Protein AF-A0A822G7H9-F1 (afdb_monomer_lite)

Secondary structure (DSSP, 8-state):
----------SSHHHHHHHHHHHHHHH-TTSSSEEEHHHHHHHHHHH--SS--HHHHHHHHHHHHHHT--BTT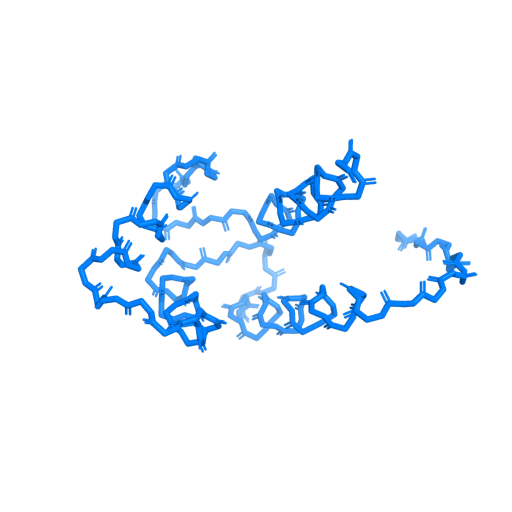EEEHHHHHHHHHHHHHHHTT-

Foldseek 3Di:
DDDDDDDDDDDDLVVVLVVLVVLQVVQPPVVPQKGFLVSQLVVQLVVCPDPDDPVVSNVVSVVLSVVQVAPPRIGRSVSVSVVSVVVVVVVVVD

Radius of gyration: 14.08 Å; chains: 1; bounding box: 39×24×33 Å

pLDDT: mean 70.52, std 14.87, range [38.56, 86.88]

Sequence (94 aa):
MFSFGRNKKTNENNENIEELEKIVQTLDQDGNGRIRVVDLEAALQRFDDDNRSKSERKNQVKKFIKSLKPKGDRIDGQRFLQIMLERQKQLKLR

Structure (mmCIF, N/CA/C/O backbone):
data_AF-A0A822G7H9-F1
#
_entry.id   AF-A0A822G7H9-F1
#
loop_
_atom_site.group_PDB
_atom_site.id
_atom_site.type_symbol
_atom_site.label_atom_id
_atom_site.label_alt_id
_atom_site.label_comp_id
_atom_site.label_asym_id
_atom_site.label_entity_id
_atom_site.label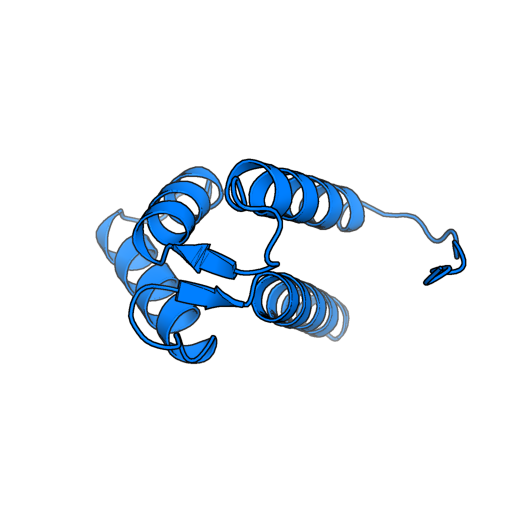_seq_id
_atom_site.pdbx_PDB_ins_code
_atom_site.Cartn_x
_atom_site.Cartn_y
_atom_site.Cartn_z
_atom_site.occupancy
_atom_site.B_iso_or_equiv
_atom_site.auth_seq_id
_atom_site.auth_comp_id
_atom_site.auth_asym_id
_atom_site.auth_atom_id
_atom_site.pdbx_PDB_model_num
ATOM 1 N N . MET A 1 1 ? -20.533 14.805 7.676 1.00 38.56 1 MET A N 1
ATOM 2 C CA . MET A 1 1 ? -19.185 15.342 7.962 1.00 38.56 1 MET A CA 1
ATOM 3 C C . MET A 1 1 ? -18.545 14.437 8.999 1.00 38.56 1 MET A C 1
ATOM 5 O O . MET A 1 1 ? -19.031 14.395 10.121 1.00 38.56 1 MET A O 1
ATOM 9 N N . PHE A 1 2 ? -17.555 13.630 8.618 1.00 39.62 2 PHE A N 1
ATOM 10 C CA . PHE A 1 2 ? -16.895 12.724 9.559 1.00 39.62 2 PHE A CA 1
ATOM 11 C C . PHE A 1 2 ? -15.848 13.504 10.364 1.00 39.62 2 PHE A C 1
ATOM 13 O O . PHE A 1 2 ? -14.786 13.841 9.851 1.00 39.62 2 PHE A O 1
ATOM 20 N N . SER A 1 3 ? -16.187 13.827 11.614 1.00 40.22 3 SER A N 1
ATOM 21 C CA . SER A 1 3 ? -15.261 14.383 12.604 1.00 40.22 3 SER A CA 1
ATOM 22 C C . SER A 1 3 ? -14.419 13.265 13.208 1.00 40.22 3 SER A C 1
ATOM 24 O O . SER A 1 3 ? -14.942 12.437 13.952 1.00 40.22 3 SER A O 1
ATOM 26 N N . PHE A 1 4 ? -13.111 13.275 12.952 1.00 47.91 4 PHE A N 1
ATOM 27 C CA . PHE A 1 4 ? -12.149 12.554 13.782 1.00 47.91 4 PHE A CA 1
ATOM 28 C C . PHE A 1 4 ? -11.685 13.479 14.910 1.00 47.91 4 PHE A C 1
ATOM 30 O O . PHE A 1 4 ? -11.002 14.481 14.692 1.00 47.91 4 PHE A O 1
ATOM 37 N N . GLY A 1 5 ? -12.123 13.162 16.129 1.00 39.97 5 GLY A N 1
ATOM 38 C CA . GLY A 1 5 ? -11.699 13.838 17.348 1.00 39.97 5 GLY A CA 1
ATOM 39 C C . GLY A 1 5 ? -10.186 13.730 17.522 1.00 39.97 5 GLY A C 1
ATOM 40 O O . GLY A 1 5 ? -9.634 12.633 17.599 1.00 39.97 5 GLY A O 1
ATOM 41 N N . ARG A 1 6 ? -9.524 14.888 17.589 1.00 60.19 6 ARG A N 1
ATOM 42 C CA . ARG A 1 6 ? -8.097 15.018 17.892 1.00 60.19 6 ARG A CA 1
ATOM 43 C C . ARG A 1 6 ? -7.858 14.544 19.322 1.00 60.19 6 ARG A C 1
ATOM 45 O O . ARG A 1 6 ? -8.353 15.173 20.254 1.00 60.19 6 ARG A O 1
ATOM 52 N N . ASN A 1 7 ? -7.071 13.488 19.502 1.00 40.94 7 ASN A N 1
ATOM 53 C CA . ASN A 1 7 ? -6.510 13.159 20.807 1.00 40.94 7 ASN A CA 1
ATOM 54 C C . ASN A 1 7 ? -4.981 13.194 20.725 1.00 40.94 7 ASN A C 1
ATOM 56 O O . ASN A 1 7 ? -4.352 12.473 19.955 1.00 40.94 7 ASN A O 1
ATOM 60 N N . LYS A 1 8 ? -4.416 14.127 21.487 1.00 58.22 8 LYS A N 1
ATOM 61 C CA . LYS A 1 8 ? -3.029 14.585 21.462 1.00 58.22 8 LYS A CA 1
ATOM 62 C C . LYS A 1 8 ? -2.209 13.681 22.396 1.00 58.22 8 LYS A C 1
ATOM 64 O O . LYS A 1 8 ? -2.284 13.842 23.609 1.00 58.22 8 LYS A O 1
ATOM 69 N N . LYS A 1 9 ? -1.432 12.736 21.854 1.00 39.53 9 LYS A N 1
ATOM 70 C CA . LYS A 1 9 ? -0.291 12.099 22.545 1.00 39.53 9 LYS A CA 1
ATOM 71 C C . LYS A 1 9 ? 0.881 11.962 21.568 1.00 39.53 9 LYS A C 1
ATOM 73 O O . LYS A 1 9 ? 0.728 11.457 20.461 1.00 39.53 9 LYS A O 1
ATOM 78 N N . THR A 1 10 ? 2.007 12.507 22.003 1.00 48.09 10 THR A N 1
ATOM 79 C CA . THR A 1 10 ? 3.287 12.736 21.323 1.00 48.09 10 THR A CA 1
ATOM 80 C C . THR A 1 10 ? 4.025 11.449 20.908 1.00 48.09 10 THR A C 1
ATOM 82 O O . THR A 1 10 ? 3.684 10.364 21.384 1.00 48.09 10 THR A O 1
ATOM 85 N N . ASN A 1 11 ? 5.074 11.620 20.079 1.00 40.22 11 ASN A N 1
ATOM 86 C CA . ASN A 1 11 ? 6.340 10.851 20.007 1.00 40.22 11 ASN A CA 1
ATOM 87 C C . ASN A 1 11 ? 6.637 10.153 18.653 1.00 40.22 11 ASN A C 1
ATOM 89 O O . ASN A 1 11 ? 6.189 9.019 18.458 1.00 40.22 11 ASN A O 1
ATOM 93 N N . GLU A 1 12 ? 7.366 10.853 17.757 1.00 47.97 12 GLU A N 1
ATOM 94 C CA . GLU A 1 12 ? 8.120 10.460 16.522 1.00 47.97 12 GLU A CA 1
ATOM 95 C C . GLU A 1 12 ? 7.444 9.554 15.460 1.00 47.97 12 GLU A C 1
ATOM 97 O O . GLU A 1 12 ? 7.866 9.483 14.314 1.00 47.97 12 GLU A O 1
ATOM 102 N N . ASN A 1 13 ? 6.339 8.888 15.786 1.00 47.56 13 ASN A N 1
ATOM 103 C CA . ASN A 1 13 ? 5.674 7.889 14.946 1.00 47.56 13 ASN A CA 1
ATOM 104 C C . ASN A 1 13 ? 4.418 8.432 14.248 1.00 47.56 13 ASN A C 1
ATOM 106 O O . ASN A 1 13 ? 3.940 7.829 13.290 1.00 47.56 13 ASN A O 1
ATOM 110 N N . ASN A 1 14 ? 3.874 9.556 14.728 1.00 48.31 14 ASN A N 1
ATOM 111 C CA . ASN A 1 14 ? 2.749 10.233 14.078 1.00 48.31 14 ASN A CA 1
ATOM 112 C C . ASN A 1 14 ? 3.199 10.993 12.822 1.00 48.31 14 ASN A C 1
ATOM 114 O O . ASN A 1 14 ? 2.408 11.110 11.894 1.00 48.31 14 ASN A O 1
ATOM 118 N N . GLU A 1 15 ? 4.461 11.435 12.767 1.00 51.06 15 GLU A N 1
ATOM 119 C CA . GLU A 1 15 ? 5.012 12.154 11.610 1.00 51.06 15 GLU A CA 1
ATOM 120 C C . GLU A 1 15 ? 5.025 11.251 10.370 1.00 51.06 15 GLU A C 1
ATOM 122 O O . GLU A 1 15 ? 4.498 11.630 9.329 1.00 51.06 15 GLU A O 1
ATOM 127 N N . ASN A 1 16 ? 5.459 9.993 10.519 1.00 61.31 16 ASN A N 1
ATOM 128 C CA . ASN A 1 16 ? 5.395 9.003 9.441 1.00 61.31 16 ASN A CA 1
ATOM 129 C C . ASN A 1 16 ? 3.962 8.731 8.961 1.00 61.31 16 ASN A C 1
ATOM 131 O O . ASN A 1 16 ? 3.748 8.494 7.779 1.00 61.31 16 ASN A O 1
ATOM 135 N N . ILE A 1 17 ? 2.963 8.742 9.849 1.00 66.00 17 ILE A N 1
ATOM 136 C CA . ILE A 1 17 ? 1.571 8.493 9.445 1.00 66.00 17 ILE A CA 1
ATOM 137 C C . ILE A 1 17 ? 1.007 9.700 8.699 1.00 66.00 17 ILE A C 1
ATOM 139 O O . ILE A 1 17 ? 0.408 9.507 7.648 1.00 66.00 17 ILE A O 1
ATOM 143 N N . GLU A 1 18 ? 1.230 10.922 9.185 1.00 69.75 18 GLU A N 1
ATOM 144 C CA . GLU A 1 18 ? 0.797 12.137 8.485 1.00 69.75 18 GLU A CA 1
ATOM 145 C C . GLU A 1 18 ? 1.474 12.274 7.113 1.00 69.75 18 GLU A C 1
ATOM 147 O O . GLU A 1 18 ? 0.837 12.701 6.148 1.00 69.75 18 GLU A O 1
ATOM 152 N N . GLU A 1 19 ? 2.743 11.879 6.979 1.00 71.38 19 GLU A N 1
ATOM 153 C CA . GLU A 1 19 ? 3.409 11.839 5.675 1.00 71.38 19 GLU A CA 1
ATOM 154 C C . GLU A 1 19 ? 2.831 10.762 4.753 1.00 71.38 19 GLU A C 1
ATOM 156 O O . GLU A 1 19 ? 2.587 11.024 3.574 1.00 71.38 19 GLU A O 1
ATOM 161 N N . LEU A 1 20 ? 2.535 9.573 5.281 1.00 71.38 20 LEU A N 1
ATOM 162 C CA . LEU A 1 20 ? 1.856 8.523 4.523 1.00 71.38 20 LEU A CA 1
ATOM 163 C C . LEU A 1 20 ? 0.445 8.952 4.098 1.00 71.38 20 LEU A C 1
ATOM 165 O O . LEU A 1 20 ? 0.045 8.670 2.972 1.00 71.38 20 LEU A O 1
ATOM 169 N N . GLU A 1 21 ? -0.296 9.668 4.944 1.00 76.12 21 GLU A N 1
ATOM 170 C CA . GLU A 1 21 ? -1.603 10.244 4.605 1.00 76.12 21 GLU A CA 1
ATOM 171 C C . GLU A 1 21 ? -1.489 11.285 3.491 1.00 76.12 21 GLU A C 1
ATOM 173 O O . GLU A 1 21 ? -2.259 11.241 2.528 1.00 76.12 21 GLU A O 1
ATOM 178 N N . LYS A 1 22 ? -0.493 12.177 3.565 1.00 78.12 22 LYS A N 1
ATOM 179 C CA . LYS A 1 22 ? -0.210 13.149 2.499 1.00 78.12 22 LYS A CA 1
ATOM 180 C C . LYS A 1 22 ? 0.170 12.466 1.191 1.00 78.12 22 LYS A C 1
ATOM 182 O O . LYS A 1 22 ? -0.267 12.908 0.129 1.00 78.12 22 LYS A O 1
ATOM 187 N N . ILE A 1 23 ? 0.941 11.383 1.246 1.00 76.75 23 ILE A N 1
ATOM 188 C CA . ILE A 1 23 ? 1.270 10.589 0.060 1.00 76.75 23 ILE A CA 1
ATOM 189 C C . ILE A 1 23 ? 0.016 9.961 -0.513 1.00 76.75 23 ILE A C 1
ATOM 191 O O . ILE A 1 23 ? -0.239 10.120 -1.697 1.00 76.75 23 ILE A O 1
ATOM 195 N N . VAL A 1 24 ? -0.794 9.296 0.308 1.00 76.69 24 VAL A N 1
ATOM 196 C CA . VAL A 1 24 ? -2.046 8.684 -0.147 1.00 76.69 24 VAL A CA 1
ATOM 197 C C . VAL A 1 24 ? -2.944 9.725 -0.812 1.00 76.69 24 VAL A C 1
ATOM 199 O O . VAL A 1 24 ? -3.428 9.462 -1.905 1.00 76.69 24 VAL A O 1
ATOM 202 N N . GLN A 1 25 ? -3.092 10.918 -0.229 1.00 80.94 25 GLN A N 1
ATOM 203 C CA . GLN A 1 25 ? -3.829 12.027 -0.849 1.00 80.94 25 GLN A CA 1
ATOM 204 C C . GLN A 1 25 ? -3.200 12.509 -2.159 1.00 80.94 25 GLN A C 1
ATOM 206 O O . GLN A 1 25 ? -3.915 12.835 -3.098 1.00 80.94 25 GLN A O 1
ATOM 211 N N . THR A 1 26 ? -1.871 12.553 -2.240 1.00 81.50 26 THR A N 1
ATOM 212 C CA . THR A 1 26 ? -1.165 12.976 -3.459 1.00 81.50 26 THR A CA 1
ATOM 213 C C . THR A 1 26 ? -1.309 11.948 -4.583 1.00 81.50 26 THR A C 1
ATOM 215 O O . THR A 1 26 ? -1.389 12.316 -5.754 1.00 81.50 26 THR A O 1
ATOM 218 N N . LEU A 1 27 ? -1.339 10.657 -4.240 1.00 79.88 27 LEU A N 1
ATOM 219 C CA . LEU A 1 27 ? -1.492 9.567 -5.201 1.00 79.88 27 LEU A CA 1
ATOM 220 C C . LEU A 1 27 ? -2.963 9.317 -5.579 1.00 79.88 27 LEU A C 1
ATOM 222 O O . LEU A 1 27 ? -3.238 8.871 -6.691 1.00 79.88 27 LEU A O 1
ATOM 226 N N . ASP A 1 28 ? -3.913 9.602 -4.686 1.00 81.44 28 ASP A N 1
ATOM 227 C CA . ASP A 1 28 ? -5.358 9.560 -4.944 1.00 81.44 28 ASP A CA 1
ATOM 228 C C . ASP A 1 28 ? -5.826 10.834 -5.666 1.00 81.44 28 ASP A C 1
ATOM 230 O O . ASP A 1 28 ? -6.598 11.638 -5.145 1.00 81.44 28 ASP A O 1
ATOM 234 N N . GLN A 1 29 ? -5.350 11.023 -6.899 1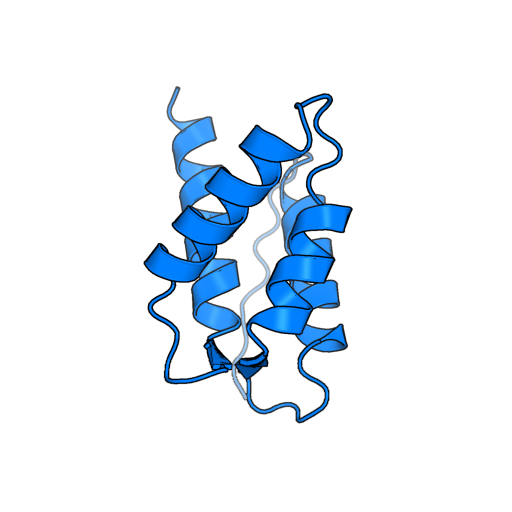.00 73.94 29 GLN A N 1
ATOM 235 C CA . GLN A 1 29 ? -5.695 12.184 -7.732 1.00 73.94 29 GLN A CA 1
ATOM 236 C C . GLN A 1 29 ? -7.197 12.290 -8.033 1.00 73.94 29 GLN A C 1
ATOM 238 O O . GLN A 1 29 ? -7.711 13.384 -8.255 1.00 73.94 29 GLN A O 1
ATOM 243 N N . ASP A 1 30 ? -7.894 11.152 -8.039 1.00 76.12 30 ASP A N 1
ATOM 244 C CA . ASP A 1 30 ? -9.326 11.065 -8.321 1.00 76.12 30 ASP A CA 1
ATOM 245 C C . ASP A 1 30 ? -10.187 11.315 -7.060 1.00 76.12 30 ASP A C 1
ATOM 247 O O . ASP A 1 30 ? -11.415 11.363 -7.161 1.00 76.12 30 ASP A O 1
ATOM 251 N N . GLY A 1 31 ? -9.573 11.429 -5.871 1.00 73.38 31 GLY A N 1
ATOM 252 C CA . GLY A 1 31 ? -10.255 11.629 -4.586 1.00 73.38 31 GLY A CA 1
ATOM 253 C C . GLY A 1 31 ? -11.235 10.510 -4.218 1.00 73.38 31 GLY A C 1
ATOM 254 O O . GLY A 1 31 ? -12.200 10.737 -3.484 1.00 73.38 31 GLY A O 1
ATOM 255 N N . ASN A 1 32 ? -11.042 9.311 -4.773 1.00 76.88 32 ASN A N 1
ATOM 256 C CA . ASN A 1 32 ? -11.972 8.189 -4.630 1.00 76.88 32 ASN A CA 1
ATOM 257 C C . ASN A 1 32 ? -11.562 7.217 -3.509 1.00 76.88 32 ASN A C 1
ATOM 259 O O . ASN A 1 32 ? -12.203 6.176 -3.326 1.00 76.88 32 ASN A O 1
ATOM 263 N N . GLY A 1 33 ? -10.495 7.544 -2.776 1.00 77.88 33 GLY A N 1
ATOM 264 C CA . GLY A 1 33 ? -9.909 6.737 -1.715 1.00 77.88 33 GLY A CA 1
ATOM 265 C C . GLY A 1 33 ? -9.125 5.527 -2.223 1.00 77.88 33 GLY A C 1
ATOM 266 O O . GLY A 1 33 ? -8.758 4.662 -1.423 1.00 77.88 33 GLY A O 1
ATOM 267 N N . ARG A 1 34 ? -8.884 5.410 -3.537 1.00 84.44 34 ARG A N 1
ATOM 268 C CA . ARG A 1 34 ? -8.191 4.277 -4.157 1.00 84.44 34 ARG A CA 1
ATOM 269 C C . ARG A 1 34 ? -6.989 4.725 -4.969 1.00 84.44 34 ARG A C 1
ATOM 271 O O . ARG A 1 34 ? -7.079 5.498 -5.912 1.00 84.44 34 ARG A O 1
ATOM 278 N N . ILE A 1 35 ? -5.871 4.089 -4.676 1.00 86.50 35 ILE A N 1
ATOM 279 C CA . ILE A 1 35 ? -4.569 4.388 -5.251 1.00 86.50 35 ILE A CA 1
ATOM 280 C C . ILE A 1 35 ? -4.226 3.303 -6.262 1.00 86.50 35 ILE A C 1
ATOM 282 O O . ILE A 1 35 ? -4.524 2.127 -6.030 1.00 86.50 35 ILE A O 1
ATOM 286 N N . ARG A 1 36 ? -3.580 3.643 -7.377 1.00 86.88 36 ARG A N 1
ATOM 287 C CA . ARG A 1 36 ? -3.106 2.606 -8.300 1.00 86.88 36 ARG A CA 1
ATOM 288 C C . ARG A 1 36 ? -1.952 1.833 -7.670 1.00 86.88 36 ARG A C 1
ATOM 290 O O . ARG A 1 36 ? -1.094 2.395 -6.992 1.00 86.88 36 ARG A O 1
ATOM 297 N N . VAL A 1 37 ? -1.907 0.532 -7.938 1.00 85.88 37 VAL A N 1
ATOM 298 C CA . VAL A 1 37 ? -0.859 -0.376 -7.448 1.00 85.88 37 VAL A CA 1
ATOM 299 C C . VAL A 1 37 ? 0.535 0.134 -7.826 1.00 85.88 37 VAL A C 1
ATOM 301 O O . VAL A 1 37 ? 1.446 0.080 -7.006 1.00 85.88 37 VAL A O 1
ATOM 304 N N . VAL A 1 38 ? 0.688 0.647 -9.050 1.00 85.81 38 VAL A N 1
ATOM 305 C CA . VAL A 1 38 ? 1.963 1.157 -9.578 1.00 85.81 38 VAL A CA 1
ATOM 306 C C . VAL A 1 38 ? 2.451 2.396 -8.828 1.00 85.81 38 VAL A C 1
ATOM 308 O O . VAL A 1 38 ? 3.632 2.492 -8.501 1.00 85.81 38 VAL A O 1
ATOM 311 N N . ASP A 1 39 ? 1.529 3.293 -8.489 1.00 85.12 39 ASP A N 1
ATOM 312 C CA . ASP A 1 39 ? 1.820 4.539 -7.787 1.00 85.12 39 ASP A CA 1
ATOM 313 C C . ASP A 1 39 ? 2.183 4.258 -6.327 1.00 85.12 39 ASP A C 1
ATOM 315 O O . ASP A 1 39 ? 3.157 4.800 -5.801 1.00 85.12 39 ASP A O 1
ATOM 319 N N . LEU A 1 40 ? 1.463 3.326 -5.691 1.00 81.94 40 LEU A N 1
ATOM 320 C CA . LEU A 1 40 ? 1.784 2.880 -4.341 1.00 81.94 40 LEU A CA 1
ATOM 321 C C . LEU A 1 40 ? 3.127 2.135 -4.283 1.00 81.94 40 LEU A C 1
ATOM 323 O O . LEU A 1 40 ? 3.888 2.331 -3.339 1.00 81.94 40 LEU A O 1
ATOM 327 N N . GLU A 1 41 ? 3.444 1.299 -5.279 1.00 83.44 41 GLU A N 1
ATOM 328 C CA . GLU A 1 41 ? 4.737 0.605 -5.356 1.00 83.44 41 GLU A CA 1
ATOM 329 C C . GLU A 1 41 ? 5.896 1.607 -5.459 1.00 83.44 41 GLU A C 1
ATOM 331 O O . GLU A 1 41 ? 6.886 1.473 -4.737 1.00 83.44 41 GLU A O 1
ATOM 336 N N . ALA A 1 42 ? 5.761 2.628 -6.310 1.00 82.31 42 ALA A N 1
ATOM 337 C CA . ALA A 1 42 ? 6.767 3.673 -6.476 1.00 82.31 42 ALA A CA 1
ATOM 338 C C . ALA A 1 42 ? 6.931 4.532 -5.213 1.00 82.31 42 ALA A C 1
ATOM 340 O O . ALA A 1 42 ? 8.056 4.830 -4.809 1.00 82.31 42 ALA A O 1
ATOM 341 N N . ALA A 1 43 ? 5.825 4.897 -4.562 1.00 78.44 43 ALA A N 1
ATOM 342 C CA . ALA A 1 43 ? 5.862 5.663 -3.323 1.00 78.44 43 ALA A CA 1
ATOM 343 C C . ALA A 1 43 ? 6.491 4.868 -2.174 1.00 78.44 43 ALA A C 1
ATOM 345 O O . ALA A 1 43 ? 7.357 5.388 -1.478 1.00 78.44 43 ALA A O 1
ATOM 346 N N . LEU A 1 44 ? 6.146 3.586 -2.026 1.00 77.19 44 LEU A N 1
ATOM 347 C CA . LEU A 1 44 ? 6.754 2.712 -1.020 1.00 77.19 44 LEU A CA 1
ATOM 348 C C . LEU A 1 44 ? 8.247 2.487 -1.262 1.00 77.19 44 LEU A C 1
ATOM 350 O O . LEU A 1 44 ? 9.014 2.449 -0.308 1.00 77.19 44 LEU A O 1
ATOM 354 N N . GLN A 1 45 ? 8.685 2.383 -2.519 1.00 76.06 45 GLN A N 1
ATOM 355 C CA . GLN A 1 45 ? 10.115 2.307 -2.839 1.00 76.06 45 GLN A CA 1
ATOM 356 C C . GLN A 1 45 ? 10.883 3.582 -2.470 1.00 76.06 45 GLN A C 1
ATOM 358 O O . GLN A 1 45 ? 12.078 3.498 -2.205 1.00 76.06 45 GLN A O 1
ATOM 363 N N . ARG A 1 46 ? 10.215 4.742 -2.472 1.00 70.62 46 ARG A N 1
ATOM 364 C CA . ARG A 1 46 ? 10.789 6.023 -2.036 1.00 70.62 46 ARG A CA 1
ATOM 365 C C . ARG A 1 46 ? 10.767 6.202 -0.519 1.00 70.62 46 ARG A C 1
ATOM 367 O O . ARG A 1 46 ? 11.628 6.894 -0.004 1.00 70.62 46 ARG A O 1
ATOM 374 N N . PHE A 1 47 ? 9.790 5.603 0.160 1.00 65.12 47 PHE A N 1
ATOM 375 C CA . PHE A 1 47 ? 9.620 5.704 1.612 1.00 65.12 47 PHE A CA 1
ATOM 376 C C . PHE A 1 47 ? 10.501 4.724 2.399 1.00 65.12 47 PHE A C 1
ATOM 378 O O . PHE A 1 47 ? 10.860 4.992 3.541 1.00 65.12 47 PHE A O 1
ATOM 385 N N . ASP A 1 48 ? 10.856 3.581 1.806 1.00 62.03 48 ASP A N 1
ATOM 386 C CA . ASP A 1 48 ? 11.763 2.600 2.410 1.00 62.03 48 ASP A CA 1
ATOM 387 C C . ASP A 1 48 ? 13.226 3.072 2.223 1.00 62.03 48 ASP A C 1
ATOM 389 O O . ASP A 1 48 ? 13.976 2.557 1.383 1.00 62.03 48 ASP A O 1
ATOM 393 N N . ASP A 1 49 ? 13.609 4.093 3.002 1.00 53.53 49 ASP A N 1
ATOM 394 C CA . ASP A 1 49 ? 14.979 4.637 3.132 1.00 53.53 49 ASP A CA 1
ATOM 395 C C . ASP A 1 49 ? 15.901 3.713 3.960 1.00 53.53 49 ASP A C 1
ATOM 397 O O . ASP A 1 49 ? 17.037 4.032 4.298 1.00 53.53 49 ASP A O 1
ATOM 401 N N . ASP A 1 50 ? 15.426 2.509 4.285 1.00 53.03 50 ASP A N 1
ATOM 402 C CA . ASP A 1 50 ? 16.219 1.510 4.982 1.00 53.03 50 ASP A CA 1
ATOM 403 C C . ASP A 1 50 ? 17.318 1.001 4.033 1.00 53.03 50 ASP A C 1
ATOM 405 O O . ASP A 1 50 ? 17.082 0.731 2.848 1.00 53.03 50 ASP A O 1
ATOM 409 N N . ASN A 1 51 ? 18.528 0.848 4.571 1.00 52.34 51 ASN A N 1
ATOM 410 C CA . ASN A 1 51 ? 19.7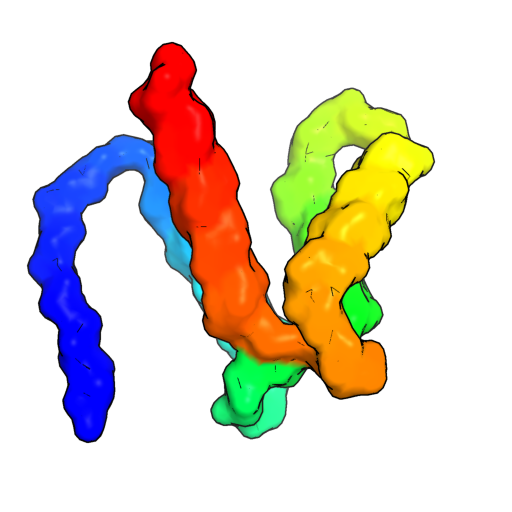84 0.481 3.904 1.00 52.34 51 ASN A CA 1
ATOM 411 C C . ASN A 1 51 ? 19.789 -0.981 3.378 1.00 52.34 51 ASN A C 1
ATOM 413 O O . ASN A 1 51 ? 20.771 -1.714 3.486 1.00 52.34 51 ASN A O 1
ATOM 417 N N . ARG A 1 52 ? 18.651 -1.451 2.854 1.00 61.56 52 ARG A N 1
ATOM 418 C CA . ARG A 1 52 ? 18.395 -2.806 2.367 1.00 61.56 52 ARG A CA 1
ATOM 419 C C . ARG A 1 52 ? 18.621 -2.918 0.870 1.00 61.56 52 ARG A C 1
ATOM 421 O O . ARG A 1 52 ? 18.355 -2.005 0.074 1.00 61.56 52 ARG A O 1
ATOM 428 N N . SER A 1 53 ? 19.037 -4.114 0.465 1.00 69.50 53 SER A N 1
ATOM 429 C CA . SER A 1 53 ? 19.227 -4.455 -0.941 1.00 69.50 53 SER A CA 1
ATOM 430 C C . SER A 1 53 ? 17.936 -4.228 -1.743 1.00 69.50 53 SER A C 1
ATOM 432 O O . SER A 1 53 ? 16.837 -4.569 -1.291 1.00 69.50 53 SER A O 1
ATOM 434 N N . LYS A 1 54 ? 18.052 -3.662 -2.958 1.00 70.44 54 LYS A N 1
ATOM 435 C CA . LYS A 1 54 ? 16.918 -3.395 -3.877 1.00 70.44 54 LYS A CA 1
ATOM 436 C C . LYS A 1 54 ? 15.987 -4.607 -4.022 1.00 70.44 54 LYS A C 1
ATOM 438 O O . LYS A 1 54 ? 14.768 -4.453 -4.100 1.00 70.44 54 LYS A O 1
ATOM 443 N N . SER A 1 55 ? 16.561 -5.807 -4.038 1.00 74.25 55 SER A N 1
ATOM 444 C CA . SER A 1 55 ? 15.847 -7.077 -4.187 1.00 74.25 55 SER A CA 1
ATOM 445 C C . SER A 1 55 ? 14.908 -7.372 -3.012 1.00 74.25 55 SER A C 1
ATOM 447 O O . SER A 1 55 ? 13.776 -7.816 -3.212 1.00 74.25 55 SER A O 1
ATOM 449 N N . GLU A 1 56 ? 15.343 -7.090 -1.784 1.00 77.12 56 GLU A N 1
ATOM 450 C CA . GLU A 1 56 ? 14.562 -7.352 -0.573 1.00 77.12 56 GLU A CA 1
ATOM 451 C C . GLU A 1 56 ? 13.425 -6.349 -0.404 1.00 77.12 56 GLU A C 1
ATOM 453 O O . GLU A 1 56 ? 12.296 -6.749 -0.100 1.00 77.12 56 GLU A O 1
ATOM 458 N N . ARG A 1 57 ? 13.691 -5.067 -0.691 1.00 73.56 57 ARG A N 1
ATOM 459 C CA . ARG A 1 57 ? 12.665 -4.013 -0.700 1.00 73.56 57 ARG A CA 1
ATOM 460 C C . ARG A 1 57 ? 11.546 -4.345 -1.675 1.00 73.56 57 ARG A C 1
ATOM 462 O O . ARG A 1 57 ? 10.382 -4.392 -1.283 1.00 73.56 57 ARG A O 1
ATOM 469 N N . LYS A 1 58 ? 11.886 -4.704 -2.917 1.00 78.38 58 LYS A N 1
ATOM 470 C CA . LYS A 1 58 ? 10.889 -5.090 -3.928 1.00 78.38 58 LYS A CA 1
ATOM 471 C C . LYS A 1 58 ? 10.027 -6.272 -3.470 1.00 78.38 58 LYS A C 1
ATOM 473 O O . LYS A 1 58 ? 8.815 -6.269 -3.680 1.00 78.38 58 LYS A O 1
ATOM 478 N N . ASN A 1 59 ? 10.623 -7.266 -2.811 1.00 83.19 59 ASN A N 1
ATOM 479 C CA . ASN A 1 59 ? 9.878 -8.403 -2.270 1.00 83.19 59 ASN A CA 1
ATOM 480 C C . ASN A 1 59 ? 8.968 -8.023 -1.092 1.00 83.19 59 ASN A C 1
ATOM 482 O O . ASN A 1 59 ? 7.847 -8.529 -1.015 1.00 83.19 59 ASN A O 1
ATOM 486 N N . GLN A 1 60 ? 9.409 -7.143 -0.190 1.00 80.38 60 GLN A N 1
ATOM 487 C CA . GLN A 1 60 ? 8.567 -6.653 0.906 1.00 80.38 60 GLN A CA 1
ATOM 488 C C . GLN A 1 60 ? 7.403 -5.810 0.405 1.00 80.38 60 GLN A C 1
ATOM 490 O O . GLN A 1 60 ? 6.267 -6.087 0.789 1.00 80.38 60 GLN A O 1
ATOM 495 N N . VAL A 1 61 ? 7.658 -4.860 -0.497 1.00 81.56 61 VAL A N 1
ATOM 496 C CA . VAL A 1 61 ? 6.615 -4.024 -1.103 1.00 81.56 61 VAL A CA 1
ATOM 497 C C . VAL A 1 61 ? 5.586 -4.895 -1.823 1.00 81.56 61 VAL A C 1
ATOM 499 O O . VAL A 1 61 ? 4.394 -4.754 -1.572 1.00 81.56 61 VAL A O 1
ATOM 502 N N . LYS A 1 62 ? 6.011 -5.888 -2.616 1.00 84.00 62 LYS A N 1
ATOM 503 C CA . LYS A 1 62 ? 5.082 -6.834 -3.259 1.00 84.00 62 LYS A CA 1
ATOM 504 C C . LYS A 1 62 ? 4.245 -7.633 -2.263 1.00 84.00 62 LYS A C 1
ATOM 506 O O . LYS A 1 62 ? 3.042 -7.786 -2.464 1.00 84.00 62 LYS A O 1
ATOM 511 N N . LYS A 1 63 ? 4.859 -8.168 -1.201 1.00 84.81 63 LYS A N 1
ATOM 512 C CA . LYS A 1 63 ? 4.130 -8.906 -0.152 1.00 84.81 63 LYS A CA 1
ATOM 513 C C . LYS A 1 63 ? 3.112 -8.010 0.548 1.00 84.81 63 LYS A C 1
ATOM 515 O O . LYS A 1 63 ? 1.995 -8.449 0.806 1.00 84.81 63 LYS A O 1
ATOM 520 N N . PHE A 1 64 ? 3.495 -6.769 0.815 1.00 82.38 64 PHE A N 1
ATOM 521 C CA . PHE A 1 64 ? 2.657 -5.772 1.457 1.00 82.38 64 PHE A CA 1
ATOM 522 C C . PHE A 1 64 ? 1.491 -5.331 0.557 1.00 82.38 64 PHE A C 1
ATOM 524 O O . PHE A 1 64 ? 0.340 -5.374 0.968 1.00 82.38 64 PHE A O 1
ATOM 531 N N . ILE A 1 65 ? 1.742 -5.036 -0.718 1.00 84.00 65 ILE A N 1
ATOM 532 C CA . ILE A 1 65 ? 0.681 -4.771 -1.700 1.00 84.00 65 ILE A CA 1
ATOM 533 C C . ILE A 1 65 ? -0.285 -5.957 -1.781 1.00 84.00 65 ILE A C 1
ATOM 535 O O . ILE A 1 65 ? -1.499 -5.778 -1.769 1.00 84.00 65 ILE A O 1
ATOM 539 N N . LYS A 1 66 ? 0.231 -7.190 -1.797 1.00 85.56 66 LYS A N 1
ATOM 540 C CA . LYS A 1 66 ? -0.607 -8.393 -1.835 1.00 85.56 66 LYS A CA 1
ATOM 541 C C . LYS A 1 66 ? -1.477 -8.547 -0.579 1.00 85.56 66 LYS A C 1
ATOM 543 O O . LYS A 1 66 ? -2.607 -9.020 -0.695 1.00 85.56 66 LYS A O 1
ATOM 548 N N . SER A 1 67 ? -0.999 -8.139 0.601 1.00 84.06 67 SER A N 1
ATOM 549 C CA . SER A 1 67 ? -1.792 -8.195 1.840 1.00 84.06 67 SER A CA 1
ATOM 550 C C . SER A 1 67 ? -2.919 -7.161 1.877 1.00 84.06 67 SER A C 1
ATOM 552 O O . SER A 1 67 ? -3.942 -7.406 2.518 1.00 84.06 67 SER A O 1
ATOM 554 N N . LEU A 1 68 ? -2.784 -6.060 1.132 1.00 82.94 68 LEU A N 1
ATOM 555 C CA . LEU A 1 68 ? -3.840 -5.058 0.962 1.00 82.94 68 LEU A CA 1
ATOM 556 C C . LEU A 1 68 ? -5.012 -5.545 0.106 1.00 82.94 68 LEU A C 1
ATOM 558 O O . LEU A 1 68 ? -6.038 -4.872 0.068 1.00 82.94 68 LEU A O 1
ATOM 562 N N . LYS A 1 69 ? -4.888 -6.717 -0.537 1.00 84.00 69 LYS A N 1
ATOM 563 C CA . LYS A 1 69 ? -5.911 -7.308 -1.412 1.00 84.00 69 LYS A CA 1
ATOM 564 C C . LYS A 1 69 ? -6.394 -6.301 -2.474 1.00 84.00 69 LYS A C 1
ATOM 566 O O . LYS A 1 69 ? -7.552 -5.882 -2.425 1.00 84.00 69 LYS A O 1
ATOM 571 N N . PRO A 1 70 ? -5.523 -5.906 -3.425 1.00 83.94 70 PRO A N 1
ATOM 572 C CA . PRO A 1 70 ? -5.892 -4.993 -4.502 1.00 83.94 70 PRO A CA 1
ATOM 573 C C . PRO A 1 70 ? -7.140 -5.486 -5.231 1.00 83.94 70 PRO A C 1
ATOM 575 O O . PRO A 1 70 ? -7.283 -6.677 -5.524 1.00 83.94 70 PRO A O 1
ATOM 578 N N . LYS A 1 71 ? -8.036 -4.555 -5.551 1.00 83.62 71 LYS A N 1
ATOM 579 C CA . LYS A 1 71 ? -9.215 -4.815 -6.371 1.00 83.62 71 LYS A CA 1
ATOM 580 C C . LYS A 1 71 ? -8.898 -4.392 -7.803 1.00 83.62 71 LYS A C 1
ATOM 582 O O . LYS A 1 71 ? -9.175 -3.263 -8.197 1.00 83.62 71 LYS A O 1
ATOM 587 N N . GLY A 1 72 ? -8.293 -5.306 -8.560 1.00 86.62 72 GLY A N 1
ATOM 588 C CA . GLY A 1 72 ? -7.750 -5.016 -9.889 1.00 86.62 72 GLY A CA 1
ATOM 589 C C . GLY A 1 72 ? -6.398 -4.309 -9.789 1.00 86.62 72 GLY A C 1
ATOM 590 O O . GLY A 1 72 ? -5.495 -4.794 -9.112 1.00 86.62 72 GLY A O 1
ATOM 591 N N . ASP A 1 73 ? -6.270 -3.159 -10.441 1.00 85.25 73 ASP A N 1
ATOM 592 C CA . ASP A 1 73 ? -5.087 -2.289 -10.439 1.00 85.25 73 ASP A CA 1
ATOM 593 C C . ASP A 1 73 ? -5.126 -1.217 -9.337 1.00 85.25 73 ASP A C 1
ATOM 595 O O . ASP A 1 73 ? -4.224 -0.384 -9.250 1.00 85.25 73 ASP A O 1
ATOM 599 N N . ARG A 1 74 ? -6.158 -1.237 -8.488 1.00 84.44 74 ARG A N 1
ATOM 600 C CA . ARG A 1 74 ? -6.400 -0.242 -7.441 1.00 84.44 74 ARG A CA 1
ATOM 601 C C . ARG A 1 74 ? -6.390 -0.859 -6.046 1.00 84.44 74 ARG A C 1
ATOM 603 O O . ARG A 1 74 ? -6.886 -1.964 -5.822 1.00 84.44 74 ARG A O 1
ATOM 610 N N . ILE A 1 75 ? -5.851 -0.111 -5.097 1.00 86.81 75 ILE A N 1
ATOM 611 C CA . ILE A 1 75 ? -5.735 -0.459 -3.685 1.00 86.81 75 ILE A CA 1
ATOM 612 C C . ILE A 1 75 ? -6.483 0.587 -2.877 1.00 86.81 75 ILE A C 1
ATOM 614 O O . ILE A 1 75 ? -6.430 1.771 -3.184 1.00 86.81 75 ILE A O 1
ATOM 618 N N . ASP A 1 76 ? -7.171 0.146 -1.837 1.00 85.75 76 ASP A N 1
ATOM 619 C CA . ASP A 1 76 ? -7.834 1.042 -0.903 1.00 85.75 76 ASP A CA 1
ATOM 620 C C . ASP A 1 76 ? -6.789 1.765 -0.027 1.00 85.75 76 ASP A C 1
ATOM 622 O O . ASP A 1 76 ? -6.038 1.132 0.725 1.00 85.75 76 ASP A O 1
ATOM 626 N N . GLY A 1 77 ? -6.708 3.092 -0.159 1.00 82.06 77 GLY A N 1
ATOM 627 C CA . GLY A 1 77 ? -5.761 3.924 0.583 1.00 82.06 77 GLY A CA 1
ATOM 628 C C . GLY A 1 77 ? -6.055 3.952 2.083 1.00 82.06 77 GLY A C 1
ATOM 629 O O . GLY A 1 77 ? -5.139 4.003 2.902 1.00 82.06 77 GLY A O 1
ATOM 630 N N . GLN A 1 78 ? -7.322 3.806 2.470 1.00 81.69 78 GLN A N 1
ATOM 631 C CA . GLN A 1 78 ? -7.709 3.689 3.872 1.00 81.69 78 GLN A CA 1
ATOM 632 C C . GLN A 1 78 ? -7.225 2.358 4.456 1.00 81.69 78 GLN A C 1
ATOM 634 O O . GLN A 1 78 ? -6.716 2.314 5.579 1.00 81.69 78 GLN A O 1
ATOM 639 N N . ARG A 1 79 ? -7.300 1.271 3.676 1.00 82.81 79 ARG A N 1
ATOM 640 C CA . ARG A 1 79 ? -6.734 -0.025 4.074 1.00 82.81 79 ARG A CA 1
ATOM 641 C C . ARG A 1 79 ? -5.216 0.041 4.231 1.00 82.81 79 ARG A C 1
ATOM 643 O O . ARG A 1 79 ? -4.680 -0.559 5.161 1.00 82.81 79 ARG A O 1
ATOM 650 N N . PHE A 1 80 ? -4.537 0.777 3.355 1.00 81.31 80 PHE A N 1
ATOM 651 C CA . PHE A 1 80 ? -3.100 1.029 3.454 1.00 81.31 80 PHE A CA 1
ATOM 652 C C . PHE A 1 80 ? -2.720 1.698 4.781 1.00 81.31 80 PHE A C 1
ATOM 654 O O . PHE A 1 80 ? -1.890 1.163 5.522 1.00 81.31 80 PHE A O 1
ATOM 661 N N . LEU A 1 81 ? -3.384 2.807 5.114 1.00 78.94 81 LEU A N 1
ATOM 662 C CA . LEU A 1 81 ? -3.171 3.531 6.369 1.00 78.94 81 LEU A CA 1
ATOM 663 C C . LEU A 1 81 ? -3.480 2.657 7.585 1.00 78.94 81 LEU A C 1
ATOM 665 O O . LEU A 1 81 ? -2.719 2.649 8.550 1.00 78.94 81 LEU A O 1
ATOM 669 N N . GLN A 1 82 ? -4.553 1.863 7.519 1.00 80.88 82 GLN A N 1
ATOM 670 C CA . GLN A 1 82 ? -4.931 0.948 8.591 1.00 80.88 82 GLN A CA 1
ATOM 671 C C . GLN A 1 82 ? -3.828 -0.075 8.883 1.00 80.88 82 GLN A C 1
ATOM 673 O O . GLN A 1 82 ? -3.424 -0.210 10.036 1.00 80.88 82 GLN A O 1
ATOM 678 N N . ILE A 1 83 ? -3.293 -0.751 7.857 1.00 78.75 83 ILE A N 1
ATOM 679 C CA . ILE A 1 83 ? -2.216 -1.730 8.062 1.00 78.75 83 ILE A CA 1
ATOM 680 C C . ILE A 1 83 ? -0.951 -1.043 8.589 1.00 78.75 83 ILE A C 1
ATOM 682 O O . ILE A 1 83 ? -0.291 -1.590 9.472 1.00 78.75 83 ILE A O 1
ATOM 686 N N . MET A 1 84 ? -0.604 0.146 8.089 1.00 75.12 84 MET A N 1
ATOM 687 C CA . MET A 1 84 ? 0.562 0.893 8.578 1.00 75.12 84 MET A CA 1
ATOM 688 C C . MET A 1 84 ? 0.415 1.286 10.053 1.00 75.12 84 MET A C 1
ATOM 690 O O . MET A 1 84 ? 1.341 1.083 10.841 1.00 75.12 84 MET A O 1
ATOM 694 N N . LEU A 1 85 ? -0.774 1.735 10.457 1.00 74.25 85 LEU A N 1
ATOM 695 C CA . LEU A 1 85 ? -1.101 2.040 11.848 1.00 74.25 85 LEU A CA 1
ATOM 696 C C . LEU A 1 85 ? -1.051 0.787 12.740 1.00 74.25 85 LEU A C 1
ATOM 698 O O . LEU A 1 85 ? -0.531 0.830 13.857 1.00 74.25 85 LEU A O 1
ATOM 702 N N . GLU A 1 86 ? -1.567 -0.347 12.258 1.00 74.75 86 GLU A N 1
ATOM 703 C CA . GLU A 1 86 ? -1.502 -1.632 12.969 1.00 74.75 86 GLU A CA 1
ATOM 704 C C . GLU A 1 86 ? -0.055 -2.113 13.146 1.00 74.75 86 GLU A C 1
ATOM 706 O O . GLU A 1 86 ? 0.322 -2.581 14.222 1.00 74.75 86 GLU A O 1
ATOM 711 N N . ARG A 1 87 ? 0.784 -1.946 12.119 1.00 67.31 87 ARG A N 1
ATOM 712 C CA . ARG A 1 87 ? 2.201 -2.329 12.150 1.00 67.31 87 ARG A CA 1
ATOM 713 C C . ARG A 1 87 ? 2.999 -1.489 13.152 1.00 67.31 87 ARG A C 1
ATOM 715 O O . ARG A 1 87 ? 3.833 -2.034 13.869 1.00 67.31 87 ARG A O 1
ATOM 722 N N . GLN A 1 88 ? 2.685 -0.199 13.263 1.00 63.22 88 GLN A N 1
ATOM 723 C CA . GLN A 1 88 ? 3.247 0.709 14.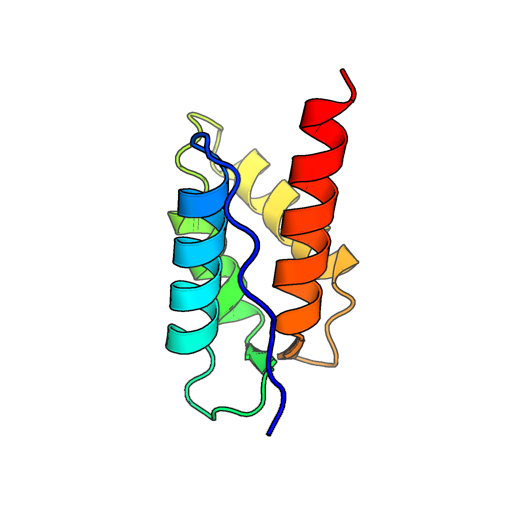271 1.00 63.22 88 GLN A CA 1
ATOM 724 C C . GLN A 1 88 ? 2.833 0.328 15.705 1.00 63.22 88 GLN A C 1
ATOM 726 O O . GLN A 1 88 ? 3.643 0.395 16.629 1.00 63.22 88 GLN A O 1
ATOM 731 N N . LYS A 1 89 ? 1.593 -0.143 15.913 1.00 61.69 89 LYS A N 1
ATOM 732 C CA . LYS A 1 89 ? 1.146 -0.646 17.227 1.00 61.69 89 LYS A CA 1
ATOM 733 C C . LYS A 1 89 ? 1.868 -1.927 17.651 1.00 61.69 89 LYS A C 1
ATOM 735 O O . LYS A 1 89 ? 2.187 -2.065 18.827 1.00 61.69 89 LYS A O 1
ATOM 740 N N . GLN A 1 90 ? 2.150 -2.830 16.712 1.00 53.28 90 GLN A N 1
ATOM 741 C CA . GLN A 1 90 ? 2.877 -4.082 16.976 1.00 53.28 90 GLN A CA 1
ATOM 742 C C . GLN A 1 90 ? 4.327 -3.840 17.433 1.00 53.28 90 GLN A C 1
ATOM 744 O O . GLN A 1 90 ? 4.858 -4.615 18.221 1.00 53.28 90 GLN A O 1
ATOM 749 N N . LEU A 1 91 ? 4.959 -2.751 16.981 1.00 51.22 91 LEU A N 1
ATOM 750 C CA . LEU A 1 91 ? 6.307 -2.360 17.413 1.00 51.22 91 LEU A CA 1
ATOM 751 C C . LEU A 1 91 ? 6.342 -1.784 18.837 1.00 51.22 91 LEU A C 1
ATOM 753 O O . LEU A 1 91 ? 7.353 -1.932 19.511 1.00 51.22 91 LEU A O 1
ATOM 757 N N . LYS A 1 92 ? 5.242 -1.187 19.317 1.00 47.09 92 LYS A N 1
ATOM 758 C CA . LYS A 1 92 ? 5.121 -0.672 20.696 1.00 47.09 92 LYS A CA 1
ATOM 759 C C . LYS A 1 92 ? 4.790 -1.745 21.739 1.00 47.09 92 LYS A C 1
ATOM 761 O O . LYS A 1 92 ? 4.743 -1.424 22.921 1.00 47.09 92 LYS A O 1
ATOM 766 N N . LEU A 1 93 ? 4.512 -2.981 21.314 1.00 45.88 93 LEU A N 1
ATOM 767 C CA . L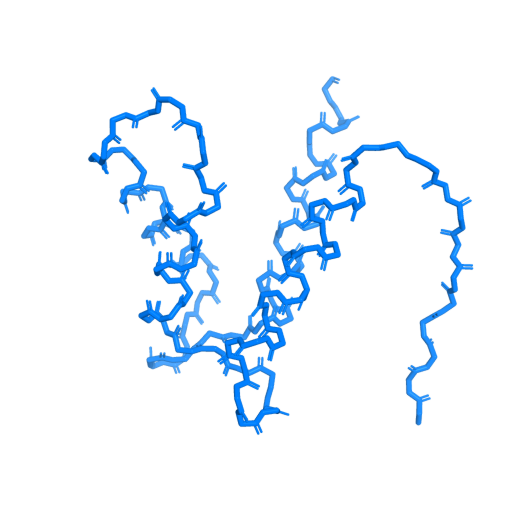EU A 1 93 ? 4.202 -4.103 22.209 1.00 45.88 93 LEU A CA 1
ATOM 768 C C . LEU A 1 93 ? 5.409 -5.018 22.488 1.00 45.88 93 LEU A C 1
ATOM 770 O O . LEU A 1 93 ? 5.230 -6.086 23.071 1.00 45.88 93 LEU A O 1
ATOM 774 N N . ARG A 1 94 ? 6.607 -4.625 22.045 1.00 41.81 94 ARG A N 1
ATOM 775 C CA . ARG A 1 94 ? 7.866 -5.322 22.319 1.00 41.81 94 ARG A CA 1
ATOM 776 C C . ARG A 1 94 ? 8.697 -4.589 23.355 1.00 41.81 94 ARG A C 1
ATOM 778 O O . ARG A 1 94 ? 8.691 -3.341 23.318 1.00 41.81 94 ARG A O 1
#